Protein AF-A0A943N7H0-F1 (afdb_monomer)

Sequence (168 aa):
MKRHIIPCILSLTLLLTACGGEQAAADTAEEAVKDHYYQILDAAGKELYTVTDSGAVAEIDALINKAGGENADHGNAEGDPLYTYVYWQETTLHAGEDPDTEREYLEVFRTQVRQGSNTVTTEVLSDTLEGVGSFVGVEGLGGLLTFTAEVPRETADALRDPAQFAGA

Radius of gyration: 26.84 Å; Cα contacts (8 Å, |Δi|>4): 248; chains: 1; bounding box: 75×74×50 Å

Structure (mmCIF, N/CA/C/O backbone):
data_AF-A0A943N7H0-F1
#
_entry.id   AF-A0A943N7H0-F1
#
loop_
_atom_site.group_PDB
_atom_site.id
_atom_site.type_symbol
_atom_site.label_atom_id
_atom_site.label_alt_id
_atom_site.label_comp_id
_atom_site.label_asym_id
_atom_site.label_entity_id
_atom_site.label_seq_id
_atom_site.pdbx_PDB_ins_code
_atom_site.Cartn_x
_atom_site.Cartn_y
_atom_site.Cartn_z
_atom_site.occupancy
_atom_site.B_iso_or_equiv
_atom_site.auth_seq_id
_atom_site.auth_comp_id
_atom_site.auth_asym_id
_atom_site.auth_atom_id
_atom_site.pdbx_PDB_model_num
ATOM 1 N N . MET A 1 1 ? 62.007 57.379 -29.292 1.00 33.59 1 MET A N 1
ATOM 2 C CA . MET A 1 1 ? 62.233 56.443 -30.420 1.00 33.59 1 MET A CA 1
ATOM 3 C C . MET A 1 1 ? 62.265 55.037 -29.822 1.00 33.59 1 MET A C 1
ATOM 5 O O . MET A 1 1 ? 63.121 54.784 -28.996 1.00 33.59 1 MET A O 1
ATOM 9 N N . LYS A 1 2 ? 61.165 54.271 -29.911 1.00 41.44 2 LYS A N 1
ATOM 10 C CA . LYS A 1 2 ? 61.050 53.052 -30.749 1.00 41.44 2 LYS A CA 1
ATOM 11 C C . LYS A 1 2 ? 62.183 52.056 -30.409 1.00 41.44 2 LYS A C 1
ATOM 13 O O . LYS A 1 2 ? 63.315 52.303 -30.793 1.00 41.44 2 LYS A O 1
ATOM 18 N N . ARG A 1 3 ? 61.944 50.936 -29.712 1.00 45.59 3 ARG A N 1
ATOM 19 C CA . ARG A 1 3 ? 61.301 49.726 -30.264 1.00 45.59 3 ARG A CA 1
ATOM 20 C C . ARG A 1 3 ? 61.041 48.661 -29.170 1.00 45.59 3 ARG A C 1
ATOM 22 O O . ARG A 1 3 ? 61.972 48.204 -28.529 1.00 45.59 3 ARG A O 1
ATOM 29 N N . HIS A 1 4 ? 59.768 48.297 -29.027 1.00 44.78 4 HIS A N 1
ATOM 30 C CA . HIS A 1 4 ? 59.183 46.964 -28.788 1.00 44.78 4 HIS A CA 1
ATOM 31 C C . HIS A 1 4 ? 60.000 45.897 -28.030 1.00 44.78 4 HIS A C 1
ATOM 33 O O . HIS A 1 4 ? 60.724 45.114 -28.638 1.00 44.78 4 HIS A O 1
ATOM 39 N N . ILE A 1 5 ? 59.739 45.767 -26.729 1.00 55.03 5 ILE A N 1
ATOM 40 C CA . ILE A 1 5 ? 59.802 44.480 -26.024 1.00 55.03 5 ILE A CA 1
ATOM 41 C C . ILE A 1 5 ? 58.355 44.151 -25.645 1.00 55.03 5 ILE A C 1
ATOM 43 O O . ILE A 1 5 ? 57.613 45.049 -25.254 1.00 55.03 5 ILE A O 1
ATOM 47 N N . ILE A 1 6 ? 57.982 42.877 -25.774 1.00 56.09 6 ILE A N 1
ATOM 48 C CA . ILE A 1 6 ? 56.647 42.280 -25.595 1.00 56.09 6 ILE A CA 1
ATOM 49 C C . ILE A 1 6 ? 55.786 42.280 -26.876 1.00 56.09 6 ILE A C 1
ATOM 51 O O . ILE A 1 6 ? 54.876 43.090 -27.037 1.00 56.09 6 ILE A O 1
ATOM 55 N N . PRO A 1 7 ? 56.006 41.288 -27.759 1.00 45.12 7 PRO A N 1
ATOM 56 C CA . PRO A 1 7 ? 54.901 40.719 -28.518 1.00 45.12 7 PRO A CA 1
ATOM 57 C C . PRO A 1 7 ? 54.867 39.186 -28.393 1.00 45.12 7 PRO A C 1
ATOM 59 O O . PRO A 1 7 ? 54.623 38.504 -29.376 1.00 45.12 7 PRO A O 1
ATOM 62 N N . CYS A 1 8 ? 55.131 38.629 -27.205 1.00 46.06 8 CYS A N 1
ATOM 63 C CA . CYS A 1 8 ? 55.022 37.174 -26.986 1.00 46.06 8 CYS A CA 1
ATOM 64 C C . CYS A 1 8 ? 53.903 36.759 -26.022 1.00 46.06 8 CYS A C 1
ATOM 66 O O . CYS A 1 8 ? 53.677 35.569 -25.856 1.00 46.06 8 CYS A O 1
ATOM 68 N N . ILE A 1 9 ? 53.182 37.700 -25.399 1.00 51.28 9 ILE A N 1
ATOM 69 C CA . ILE A 1 9 ? 52.143 37.362 -24.403 1.00 51.28 9 ILE A CA 1
ATOM 70 C C . ILE A 1 9 ? 50.718 37.580 -24.948 1.00 51.28 9 ILE A C 1
ATOM 72 O O . ILE A 1 9 ? 49.765 37.017 -24.427 1.00 51.28 9 ILE A O 1
ATOM 76 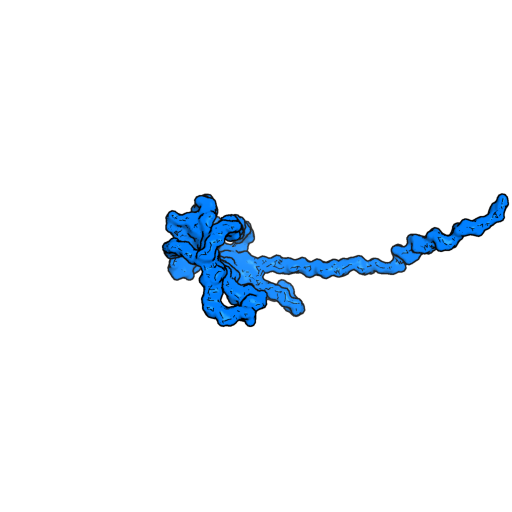N N . LEU A 1 10 ? 50.555 38.309 -26.059 1.00 45.78 10 LEU A N 1
ATOM 77 C CA . LEU A 1 10 ? 49.237 38.596 -26.651 1.00 45.78 10 LEU A CA 1
ATOM 78 C C . LEU A 1 10 ? 48.814 37.655 -27.791 1.00 45.78 10 LEU A C 1
ATOM 80 O O . LEU A 1 10 ? 47.711 37.789 -28.306 1.00 45.78 10 LEU A O 1
ATOM 84 N N . SER A 1 11 ? 49.652 36.688 -28.171 1.00 44.31 11 SER A N 1
ATOM 85 C CA . SER A 1 11 ? 49.311 35.690 -29.202 1.00 44.31 11 SER A CA 1
ATOM 86 C C . SER A 1 11 ? 48.812 34.365 -28.623 1.00 44.31 11 SER A C 1
ATOM 88 O O . SER A 1 11 ? 48.289 33.541 -29.367 1.00 44.31 11 SER A O 1
ATOM 90 N N . LEU A 1 12 ? 48.946 34.150 -27.308 1.00 42.66 12 LEU A N 1
ATOM 91 C CA . LEU A 1 12 ? 48.560 32.888 -26.667 1.00 42.66 12 LEU A CA 1
ATOM 92 C C . LEU A 1 12 ? 47.088 32.853 -26.219 1.00 42.66 12 LEU A C 1
ATOM 94 O O . LEU A 1 12 ? 46.579 31.792 -25.884 1.00 42.66 12 LEU A O 1
ATOM 98 N N . THR A 1 13 ? 46.377 33.982 -26.265 1.00 49.72 13 THR A N 1
ATOM 99 C CA . THR A 1 13 ? 44.938 34.051 -25.952 1.00 49.72 13 THR A CA 1
ATOM 100 C C . THR A 1 13 ? 44.030 33.910 -27.177 1.00 49.72 13 THR A C 1
ATOM 102 O O . THR A 1 13 ? 42.825 33.766 -27.014 1.00 49.72 13 THR A O 1
ATOM 105 N N . LEU A 1 14 ? 44.578 33.901 -28.399 1.00 47.75 14 LEU A N 1
ATOM 106 C CA . LEU A 1 14 ? 43.803 33.786 -29.648 1.00 47.75 14 LEU A CA 1
ATOM 107 C C . LEU A 1 14 ? 43.878 32.400 -30.315 1.00 47.75 14 LEU A C 1
ATOM 109 O O . LEU A 1 14 ? 43.226 32.183 -31.330 1.00 47.75 14 LEU A O 1
ATOM 113 N N . LEU A 1 15 ? 44.625 31.450 -29.740 1.00 45.56 15 LEU A N 1
ATOM 114 C CA . LEU A 1 15 ? 44.739 30.068 -30.241 1.00 45.56 15 LEU A CA 1
ATOM 115 C C . LEU A 1 15 ? 43.899 29.040 -29.456 1.00 45.56 15 LEU A C 1
ATOM 117 O O . LEU A 1 15 ? 43.969 27.854 -29.752 1.00 45.56 15 LEU A O 1
ATOM 121 N N . LEU A 1 16 ? 43.070 29.475 -28.501 1.00 48.03 16 LEU A N 1
ATOM 122 C CA . LEU A 1 16 ? 42.202 28.602 -27.688 1.00 48.03 16 LEU A CA 1
ATOM 123 C C . LEU A 1 16 ? 40.699 28.748 -27.995 1.00 48.03 16 LEU A C 1
ATOM 125 O O . LEU A 1 16 ? 39.864 28.468 -27.146 1.00 48.03 16 LEU A O 1
ATOM 129 N N . THR A 1 17 ? 40.329 29.164 -29.211 1.00 54.09 17 THR A N 1
ATOM 130 C CA . THR A 1 17 ? 38.909 29.199 -29.633 1.00 54.09 17 THR A CA 1
ATOM 131 C C . THR A 1 17 ? 38.618 28.433 -30.928 1.00 54.09 17 THR A C 1
ATOM 133 O O . THR A 1 17 ? 37.549 28.568 -31.510 1.00 54.09 17 THR A O 1
ATOM 136 N N . ALA A 1 18 ? 39.536 27.580 -31.388 1.00 52.81 18 ALA A N 1
ATOM 137 C CA . ALA A 1 18 ? 39.313 26.800 -32.605 1.00 52.81 18 ALA A CA 1
ATOM 138 C C . ALA A 1 18 ? 39.956 25.408 -32.551 1.00 52.81 18 ALA A C 1
ATOM 140 O O . ALA A 1 18 ? 40.798 25.085 -33.378 1.00 52.81 18 ALA A O 1
ATOM 141 N N . CYS A 1 19 ? 39.585 24.600 -31.557 1.00 53.03 19 CYS A N 1
ATOM 142 C CA . CYS A 1 19 ? 39.429 23.144 -31.670 1.00 53.03 19 CYS A CA 1
ATOM 143 C C . CYS A 1 19 ? 38.902 22.639 -30.322 1.00 53.03 19 CYS A C 1
ATOM 145 O O . CYS A 1 19 ? 39.519 22.910 -29.297 1.00 53.03 19 CYS A O 1
ATOM 147 N N . GLY A 1 20 ? 37.769 21.945 -30.312 1.00 45.31 20 GLY A N 1
ATOM 148 C CA . GLY A 1 20 ? 37.133 21.477 -29.075 1.00 45.31 20 GLY A CA 1
ATOM 149 C C . GLY A 1 20 ? 35.662 21.857 -28.956 1.00 45.31 20 GLY A C 1
ATOM 150 O O . GLY A 1 20 ? 35.150 21.984 -27.852 1.00 45.31 20 GLY A O 1
ATOM 151 N N . GLY A 1 21 ? 34.976 22.055 -30.083 1.00 44.66 21 GLY A N 1
ATOM 152 C CA . GLY A 1 21 ? 33.528 21.899 -30.127 1.00 44.66 21 GLY A CA 1
ATOM 153 C C . GLY A 1 21 ? 33.190 20.414 -30.091 1.00 44.66 21 GLY A C 1
ATOM 154 O O . GLY A 1 21 ? 32.862 19.850 -31.119 1.00 44.66 21 GLY A O 1
ATOM 155 N N . GLU A 1 22 ? 33.332 19.797 -28.926 1.00 46.69 22 GLU A N 1
ATOM 156 C CA . GLU A 1 22 ? 32.547 18.627 -28.534 1.00 46.69 22 GLU A CA 1
ATOM 157 C C . GLU A 1 22 ? 32.404 18.739 -27.019 1.00 46.69 22 GLU A C 1
ATOM 159 O O . GLU A 1 22 ? 33.109 18.134 -26.212 1.00 46.69 22 GLU A O 1
ATOM 164 N N . GLN A 1 23 ? 31.592 19.723 -26.642 1.00 40.94 23 GLN A N 1
ATOM 165 C CA . GLN A 1 23 ? 31.257 19.986 -25.264 1.00 40.94 23 GLN A CA 1
ATOM 166 C C . GLN A 1 23 ? 30.407 18.823 -24.783 1.00 40.94 23 GLN A C 1
ATOM 168 O O . GLN A 1 23 ? 29.272 18.678 -25.217 1.00 40.94 23 GLN A O 1
ATOM 173 N N . ALA A 1 24 ? 31.013 18.028 -23.905 1.00 39.34 24 ALA A N 1
ATOM 174 C CA . ALA A 1 24 ? 30.360 17.209 -22.905 1.00 39.34 24 ALA A CA 1
ATOM 175 C C . ALA A 1 24 ? 29.110 16.475 -23.414 1.00 39.34 24 ALA A C 1
ATOM 177 O O . ALA A 1 24 ? 27.986 16.950 -23.253 1.00 39.34 24 ALA A O 1
ATOM 178 N N . ALA A 1 25 ? 29.299 15.226 -23.842 1.00 41.31 25 ALA A N 1
ATOM 179 C CA . ALA A 1 25 ? 28.410 14.201 -23.319 1.00 41.31 25 ALA A CA 1
ATOM 180 C C . ALA A 1 25 ? 28.606 14.227 -21.796 1.00 41.31 25 ALA A C 1
ATOM 182 O O . ALA A 1 25 ? 29.478 13.559 -21.241 1.00 41.31 25 ALA A O 1
ATOM 183 N N . ALA A 1 26 ? 27.891 15.137 -21.131 1.00 41.09 26 ALA A N 1
ATOM 184 C CA . ALA A 1 26 ? 27.524 14.926 -19.758 1.00 41.09 26 ALA A CA 1
ATOM 185 C C . ALA A 1 26 ? 26.795 13.592 -19.804 1.00 41.09 26 ALA A C 1
ATOM 187 O O . ALA A 1 26 ? 25.678 13.507 -20.306 1.00 41.09 26 ALA A O 1
ATOM 188 N N . ASP A 1 27 ? 27.489 12.554 -19.359 1.00 45.62 27 ASP A N 1
ATOM 189 C CA . ASP A 1 27 ? 26.925 11.265 -19.000 1.00 45.62 27 ASP A CA 1
ATOM 190 C C . ASP A 1 27 ? 26.067 11.503 -17.748 1.00 45.62 27 ASP A C 1
ATOM 192 O O . ASP A 1 27 ? 26.351 11.071 -16.639 1.00 45.62 27 ASP A O 1
ATOM 196 N N . THR A 1 28 ? 25.067 12.369 -17.893 1.00 44.75 28 THR A N 1
ATOM 197 C CA . THR A 1 28 ? 23.867 12.322 -17.090 1.00 44.75 28 THR A CA 1
ATOM 198 C C . THR A 1 28 ? 23.051 11.284 -17.826 1.00 44.75 28 THR A C 1
ATOM 200 O O . THR A 1 28 ? 22.230 11.617 -18.676 1.00 44.75 28 THR A O 1
ATOM 203 N N . ALA A 1 29 ? 23.362 10.012 -17.574 1.00 47.00 29 ALA A N 1
ATOM 204 C CA . ALA A 1 29 ? 22.323 9.011 -17.635 1.00 47.00 29 ALA A CA 1
ATOM 205 C C . ALA A 1 29 ? 21.242 9.556 -16.700 1.00 47.00 29 ALA A C 1
ATOM 207 O O . ALA A 1 29 ? 21.399 9.545 -15.480 1.00 47.00 29 ALA A O 1
ATOM 208 N N . GLU A 1 30 ? 20.248 10.221 -17.280 1.00 46.81 30 GLU A N 1
ATOM 209 C CA . GLU A 1 30 ? 19.005 10.519 -16.602 1.00 46.81 30 GLU A CA 1
ATOM 210 C C . GLU A 1 30 ? 18.531 9.148 -16.140 1.00 46.81 30 GLU A C 1
ATOM 212 O O . GLU A 1 30 ? 18.215 8.303 -16.979 1.00 46.81 30 GLU A O 1
ATOM 217 N N . GLU A 1 31 ? 18.678 8.853 -14.841 1.00 52.88 31 GLU A N 1
ATOM 218 C CA . GLU A 1 31 ? 18.200 7.584 -14.311 1.00 52.88 31 GLU A CA 1
ATOM 219 C C . GLU A 1 31 ? 16.737 7.514 -14.711 1.00 52.88 31 GLU A C 1
ATOM 221 O O . GLU A 1 31 ? 15.942 8.369 -14.314 1.00 52.88 31 GLU A O 1
ATOM 226 N N . ALA A 1 32 ? 16.421 6.563 -15.591 1.00 63.75 32 ALA A N 1
ATOM 227 C CA . ALA A 1 32 ? 15.075 6.399 -16.089 1.00 63.75 32 ALA A CA 1
ATOM 228 C C . ALA A 1 32 ? 14.184 6.208 -14.865 1.00 63.75 32 ALA A C 1
ATOM 230 O O . ALA A 1 32 ? 14.321 5.204 -14.159 1.00 63.75 32 ALA A O 1
ATOM 231 N N . VAL A 1 33 ? 13.332 7.201 -14.591 1.00 71.50 33 VAL A N 1
ATOM 232 C CA . VAL A 1 33 ? 12.412 7.158 -13.457 1.00 71.50 33 VAL A CA 1
ATOM 233 C C . VAL A 1 33 ? 11.631 5.859 -13.583 1.00 71.50 33 VAL A C 1
ATOM 235 O O . VAL A 1 33 ? 11.065 5.559 -14.636 1.00 71.50 33 VAL A O 1
ATOM 238 N N . LYS A 1 34 ? 11.717 5.036 -12.543 1.00 85.19 34 LYS A N 1
ATOM 239 C CA . LYS A 1 34 ? 11.039 3.746 -12.498 1.00 85.19 34 LYS A CA 1
ATOM 240 C C . LYS A 1 34 ? 9.560 4.032 -12.311 1.00 85.19 34 LYS A C 1
ATOM 242 O O . LYS A 1 34 ? 9.215 4.821 -11.433 1.00 85.19 34 LYS A O 1
ATOM 247 N N . ASP A 1 35 ? 8.721 3.428 -13.135 1.00 90.44 35 ASP A N 1
ATOM 248 C CA . ASP A 1 35 ? 7.288 3.511 -12.929 1.00 90.44 35 ASP A CA 1
ATOM 249 C C . ASP A 1 35 ? 6.885 2.657 -11.723 1.00 90.44 35 ASP A C 1
ATOM 251 O O . ASP A 1 35 ? 7.544 1.664 -11.376 1.00 90.44 35 ASP A O 1
ATOM 255 N N . HIS A 1 36 ? 5.801 3.053 -11.066 1.00 94.31 36 HIS A N 1
ATOM 256 C CA . HIS A 1 36 ? 5.252 2.330 -9.931 1.00 94.31 36 HIS A CA 1
ATOM 257 C C . HIS A 1 36 ? 3.748 2.519 -9.818 1.00 94.31 36 HIS A C 1
ATOM 259 O O . HIS A 1 36 ? 3.173 3.517 -10.244 1.00 94.31 36 HIS A O 1
ATOM 265 N N . TYR A 1 37 ? 3.103 1.539 -9.202 1.00 95.62 37 TYR A N 1
ATOM 266 C CA . TYR A 1 37 ? 1.668 1.544 -8.977 1.00 95.62 37 TYR A CA 1
ATOM 267 C C . TYR A 1 37 ? 1.330 0.850 -7.660 1.00 95.62 37 TYR A C 1
ATOM 269 O O . TYR A 1 37 ? 2.158 0.162 -7.054 1.00 95.62 37 TYR A O 1
ATOM 277 N N . TYR A 1 38 ? 0.082 1.014 -7.224 1.00 97.19 38 TYR A N 1
ATOM 278 C CA . TYR A 1 38 ? -0.421 0.348 -6.029 1.00 97.19 38 TYR A CA 1
ATOM 279 C C . TYR A 1 38 ? -1.469 -0.701 -6.366 1.00 97.19 38 TYR A C 1
ATOM 281 O O . TYR A 1 38 ? -2.426 -0.441 -7.093 1.00 97.19 38 TYR A O 1
ATOM 289 N N . GLN A 1 39 ? -1.337 -1.877 -5.764 1.00 97.62 39 GLN A N 1
ATOM 290 C CA . GLN A 1 39 ? -2.412 -2.856 -5.681 1.00 97.62 39 GLN A CA 1
ATOM 291 C C . GLN A 1 39 ? -2.996 -2.808 -4.267 1.00 97.62 39 GLN A C 1
ATOM 293 O O . GLN A 1 39 ? -2.273 -2.936 -3.282 1.00 97.62 39 GLN A O 1
ATOM 298 N N . ILE A 1 40 ? -4.306 -2.604 -4.149 1.00 97.88 40 ILE A N 1
ATOM 299 C CA . ILE A 1 40 ? -4.995 -2.509 -2.860 1.00 97.88 40 ILE A CA 1
ATOM 300 C C . ILE A 1 40 ? -5.771 -3.798 -2.623 1.00 97.88 40 ILE A C 1
ATOM 302 O O . ILE A 1 40 ? -6.662 -4.150 -3.399 1.00 97.88 40 ILE A O 1
ATOM 306 N N . LEU A 1 41 ? -5.448 -4.486 -1.531 1.00 98.00 41 LEU A N 1
ATOM 307 C CA . LEU A 1 41 ? -6.065 -5.740 -1.115 1.00 98.00 41 LEU A CA 1
ATOM 308 C C . LEU A 1 41 ? -7.011 -5.520 0.070 1.00 98.00 41 LEU A C 1
ATOM 310 O O . LEU A 1 41 ? -6.745 -4.689 0.941 1.00 98.00 41 LEU A O 1
ATOM 314 N N . ASP A 1 42 ? -8.087 -6.302 0.129 1.00 97.00 42 ASP A N 1
ATOM 315 C CA . ASP A 1 42 ? -8.942 -6.407 1.311 1.00 97.00 42 ASP A CA 1
ATOM 316 C C . ASP A 1 42 ? -8.285 -7.220 2.442 1.00 97.00 42 ASP A C 1
ATOM 318 O O . ASP A 1 42 ? -7.194 -7.777 2.302 1.00 97.00 42 ASP A O 1
ATOM 322 N N . ALA A 1 43 ? -8.977 -7.315 3.579 1.00 95.19 43 ALA A N 1
ATOM 323 C CA . ALA A 1 43 ? -8.538 -8.088 4.741 1.00 95.19 43 ALA A CA 1
ATOM 324 C C . ALA A 1 43 ? -8.310 -9.589 4.454 1.00 95.19 43 ALA A C 1
ATOM 326 O O . ALA A 1 43 ? -7.589 -10.252 5.196 1.00 95.19 43 ALA A O 1
ATOM 327 N N . ALA A 1 44 ? -8.914 -10.143 3.397 1.00 95.56 44 ALA A N 1
ATOM 328 C CA . ALA A 1 44 ? -8.713 -11.528 2.972 1.00 95.56 44 ALA A CA 1
ATOM 329 C C . ALA A 1 44 ? -7.565 -11.678 1.954 1.00 95.56 44 ALA A C 1
ATOM 331 O O . ALA A 1 44 ? -7.320 -12.787 1.474 1.00 95.56 44 ALA A O 1
ATOM 332 N N . GLY A 1 45 ? -6.869 -10.587 1.616 1.00 94.81 45 GLY A N 1
ATOM 333 C CA . GLY A 1 45 ? -5.811 -10.560 0.609 1.00 94.81 45 GLY A CA 1
ATOM 334 C C . GLY A 1 45 ? -6.334 -10.571 -0.829 1.00 94.81 45 GLY A C 1
ATOM 335 O O . GLY A 1 45 ? -5.565 -10.820 -1.755 1.00 94.81 45 GLY A O 1
ATOM 336 N N . LYS A 1 46 ? -7.631 -10.331 -1.045 1.00 97.31 46 LYS A N 1
ATOM 337 C CA . LYS A 1 46 ? -8.204 -10.239 -2.387 1.00 97.31 46 LYS A CA 1
ATOM 338 C C . LYS A 1 46 ? -8.030 -8.820 -2.921 1.00 97.31 46 LYS A C 1
ATOM 340 O O . LYS A 1 46 ? -8.349 -7.855 -2.234 1.00 97.31 46 LYS A O 1
ATOM 345 N N . GLU A 1 47 ? -7.592 -8.703 -4.171 1.00 97.62 47 GLU A N 1
ATOM 346 C CA . GLU A 1 47 ? -7.506 -7.413 -4.856 1.00 97.62 47 GLU A CA 1
ATOM 347 C C . GLU A 1 47 ? -8.875 -6.719 -4.941 1.00 97.62 47 GLU A C 1
ATOM 349 O O . GLU A 1 47 ? -9.878 -7.310 -5.362 1.00 97.62 47 GLU A O 1
ATOM 354 N N . LEU A 1 48 ? -8.884 -5.450 -4.533 1.00 96.88 48 LEU A N 1
ATOM 355 C CA . LEU A 1 48 ? -9.994 -4.517 -4.688 1.00 96.88 48 LEU A CA 1
ATOM 356 C C . LEU A 1 48 ? -9.746 -3.541 -5.838 1.00 96.88 48 LEU A C 1
ATOM 358 O O . LEU A 1 48 ? -10.655 -3.317 -6.637 1.00 96.88 48 LEU A O 1
ATOM 362 N N . TYR A 1 49 ? -8.539 -2.970 -5.907 1.00 97.38 49 TYR A N 1
ATOM 363 C CA . TYR A 1 49 ? -8.178 -1.934 -6.874 1.00 97.38 49 TYR A CA 1
ATOM 364 C C . TYR A 1 49 ? -6.718 -2.058 -7.317 1.00 97.38 49 TYR A C 1
ATOM 366 O O . TYR A 1 49 ? -5.847 -2.374 -6.507 1.00 97.38 49 TYR A O 1
ATOM 374 N N . THR A 1 50 ? -6.460 -1.707 -8.574 1.00 96.88 50 THR A N 1
ATOM 375 C CA . THR A 1 50 ? -5.126 -1.396 -9.099 1.00 96.88 50 THR A CA 1
ATOM 376 C C . THR A 1 50 ? -5.106 0.093 -9.434 1.00 96.88 50 THR A C 1
ATOM 378 O O . THR A 1 50 ? -5.941 0.561 -10.208 1.00 96.88 50 THR A O 1
ATOM 381 N N . VAL A 1 51 ? 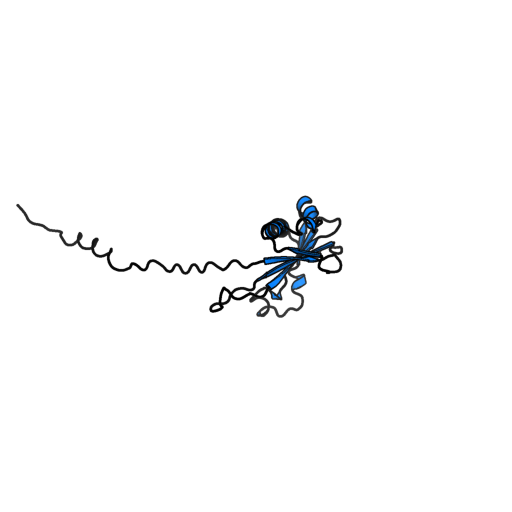-4.200 0.845 -8.817 1.00 97.19 51 VAL A N 1
ATOM 382 C CA . VAL A 1 51 ? -4.098 2.304 -8.932 1.00 97.19 51 VAL A CA 1
ATOM 383 C C . VAL A 1 51 ? -2.859 2.637 -9.746 1.00 97.19 51 VAL A C 1
ATOM 385 O O . VAL A 1 51 ? -1.749 2.546 -9.232 1.00 97.19 51 VAL A O 1
ATOM 388 N N . THR A 1 52 ? -3.069 3.002 -11.010 1.00 95.25 52 THR A N 1
ATOM 389 C CA . THR A 1 52 ? -2.011 3.351 -11.975 1.00 95.25 52 THR A CA 1
ATOM 390 C C . THR A 1 52 ? -2.058 4.815 -12.407 1.00 95.25 52 THR A C 1
ATOM 392 O O . THR A 1 52 ? -1.172 5.268 -13.122 1.00 95.25 52 THR A O 1
ATOM 395 N N . ASP A 1 53 ? -3.103 5.562 -12.036 1.00 95.25 53 ASP A N 1
ATOM 396 C CA . ASP A 1 53 ? -3.133 6.998 -12.303 1.00 95.25 53 ASP A CA 1
ATOM 397 C C . ASP A 1 53 ? -2.063 7.703 -11.474 1.00 95.25 53 ASP A C 1
ATOM 399 O O . ASP A 1 53 ? -2.028 7.590 -10.250 1.00 95.25 53 ASP A O 1
ATOM 403 N N . SER A 1 54 ? -1.206 8.459 -12.154 1.00 92.94 54 SER A N 1
ATOM 404 C CA . SER A 1 54 ? -0.063 9.128 -11.531 1.00 92.94 54 SER A CA 1
ATOM 405 C C . SER A 1 54 ? -0.455 10.121 -10.431 1.00 92.94 54 SER A C 1
ATOM 407 O O . SER A 1 54 ? 0.303 10.295 -9.477 1.00 92.94 54 SER A O 1
ATOM 409 N N . GLY A 1 55 ? -1.632 10.754 -10.524 1.00 94.88 55 GLY A N 1
ATOM 410 C CA . GLY A 1 55 ? -2.144 11.642 -9.482 1.00 94.88 55 GLY A CA 1
ATOM 411 C C . GLY A 1 55 ? -2.513 10.863 -8.223 1.00 94.88 55 GLY A C 1
ATOM 412 O O . GLY A 1 55 ? -2.008 11.164 -7.142 1.00 94.88 55 GLY A O 1
ATOM 413 N N . ALA A 1 56 ? -3.324 9.816 -8.373 1.00 95.94 56 ALA A N 1
ATOM 414 C CA . ALA A 1 56 ? -3.718 8.950 -7.264 1.00 95.94 56 ALA A CA 1
ATOM 415 C C . ALA A 1 56 ? -2.526 8.201 -6.642 1.00 95.94 56 ALA A C 1
ATOM 417 O O . ALA A 1 56 ? -2.436 8.092 -5.419 1.00 95.94 56 ALA A O 1
ATOM 418 N N . VAL A 1 57 ? -1.578 7.733 -7.458 1.00 95.81 57 VAL A N 1
ATOM 419 C CA . VAL A 1 57 ? -0.326 7.123 -6.985 1.00 95.81 57 VAL A CA 1
ATOM 420 C C . VAL A 1 57 ? 0.460 8.113 -6.120 1.00 95.81 57 VAL A C 1
ATOM 422 O O . VAL A 1 57 ? 0.835 7.772 -4.998 1.00 95.81 57 VAL A O 1
ATOM 425 N N . ALA A 1 58 ? 0.629 9.359 -6.576 1.00 94.56 58 ALA A N 1
ATOM 426 C CA . ALA A 1 58 ? 1.336 10.389 -5.815 1.00 94.56 58 ALA A CA 1
ATOM 427 C C . ALA A 1 58 ? 0.620 10.764 -4.502 1.00 94.56 58 ALA A C 1
ATOM 429 O O . ALA A 1 58 ? 1.272 11.073 -3.500 1.00 94.56 58 ALA A O 1
ATOM 430 N N . GLU A 1 59 ? -0.715 10.730 -4.476 1.00 95.62 59 GLU A N 1
ATOM 431 C CA . GLU A 1 59 ? -1.487 10.919 -3.244 1.00 95.62 59 GLU A CA 1
ATOM 432 C C . GLU A 1 59 ? -1.228 9.795 -2.233 1.00 95.62 59 GLU A C 1
ATOM 434 O O . GLU A 1 59 ? -0.970 10.078 -1.058 1.00 95.62 59 GLU A O 1
ATOM 439 N N . ILE A 1 60 ? -1.222 8.533 -2.679 1.00 95.44 60 ILE A N 1
ATOM 440 C CA . ILE A 1 60 ? -0.892 7.384 -1.825 1.00 95.44 60 ILE A CA 1
ATOM 441 C C . ILE A 1 60 ? 0.558 7.488 -1.326 1.00 95.44 60 ILE A C 1
ATOM 443 O O . ILE A 1 60 ? 0.792 7.344 -0.123 1.00 95.44 60 ILE A O 1
ATOM 447 N N . ASP A 1 61 ? 1.515 7.831 -2.193 1.00 93.50 61 ASP A N 1
ATOM 448 C CA . ASP A 1 61 ? 2.917 8.044 -1.809 1.00 93.50 61 ASP A CA 1
ATOM 449 C C . ASP A 1 61 ? 3.045 9.097 -0.704 1.00 93.50 61 ASP A C 1
ATOM 451 O O . ASP A 1 61 ? 3.760 8.906 0.282 1.00 93.50 61 ASP A O 1
ATOM 455 N N . ALA A 1 62 ? 2.335 10.220 -0.828 1.00 92.88 62 ALA A N 1
ATOM 456 C CA . ALA A 1 62 ? 2.366 11.284 0.169 1.00 92.88 62 ALA A CA 1
ATOM 457 C C . ALA A 1 62 ? 1.794 10.836 1.527 1.00 92.88 62 ALA A C 1
ATOM 459 O O . ALA A 1 62 ? 2.254 11.303 2.575 1.00 92.88 62 ALA A O 1
ATOM 460 N N . LEU A 1 63 ? 0.799 9.945 1.530 1.00 93.12 63 LEU A N 1
ATOM 461 C CA . LEU A 1 63 ? 0.224 9.372 2.749 1.00 93.12 63 LEU A CA 1
ATOM 462 C C . LEU A 1 63 ? 1.173 8.354 3.397 1.00 93.12 63 LEU A C 1
ATOM 464 O O . LEU A 1 63 ? 1.406 8.429 4.605 1.00 93.12 63 LEU A O 1
ATOM 468 N N . ILE A 1 64 ? 1.756 7.447 2.610 1.00 89.62 64 ILE A N 1
ATOM 469 C CA . ILE A 1 64 ? 2.655 6.391 3.100 1.00 89.62 64 ILE A CA 1
ATOM 470 C C . ILE A 1 64 ? 3.999 6.965 3.563 1.00 89.62 64 ILE A C 1
ATOM 472 O O . ILE A 1 64 ? 4.506 6.568 4.611 1.00 89.62 64 ILE A O 1
ATOM 476 N N . ASN A 1 65 ? 4.547 7.971 2.879 1.00 85.56 65 ASN A N 1
ATOM 477 C CA . ASN A 1 65 ? 5.782 8.634 3.314 1.00 85.56 65 ASN A CA 1
ATOM 478 C C . ASN A 1 65 ? 5.630 9.334 4.673 1.00 85.56 65 ASN A C 1
ATOM 480 O O . ASN A 1 65 ? 6.576 9.387 5.455 1.00 85.56 65 ASN A O 1
ATOM 484 N N . LYS A 1 66 ? 4.427 9.826 5.004 1.00 76.62 66 LYS A N 1
ATOM 485 C CA . LYS A 1 66 ? 4.126 10.326 6.358 1.00 76.62 66 LYS A CA 1
ATOM 486 C C . LYS A 1 66 ? 4.073 9.200 7.396 1.00 76.62 66 LYS A C 1
ATOM 488 O O . LYS A 1 66 ? 4.254 9.480 8.578 1.00 76.62 66 LYS A O 1
ATOM 493 N N . ALA A 1 67 ? 3.811 7.962 6.975 1.00 69.25 67 ALA A N 1
ATOM 494 C CA . ALA A 1 67 ? 3.781 6.791 7.844 1.00 69.25 67 ALA A CA 1
ATOM 495 C C . ALA A 1 67 ? 5.178 6.254 8.182 1.00 69.25 67 ALA A C 1
ATOM 497 O O . ALA A 1 67 ? 5.399 5.828 9.307 1.00 69.25 67 ALA A O 1
ATOM 498 N N . GLY A 1 68 ? 6.144 6.329 7.264 1.00 62.81 68 GLY A N 1
ATOM 499 C CA . GLY A 1 68 ? 7.511 5.816 7.458 1.00 62.81 68 GLY A CA 1
ATOM 500 C C . GLY A 1 68 ? 8.454 6.677 8.319 1.00 62.81 68 GLY A C 1
ATOM 501 O O . GLY A 1 68 ? 9.665 6.604 8.135 1.00 62.81 68 GLY A O 1
ATOM 502 N N . GLY A 1 69 ? 7.932 7.540 9.198 1.00 60.12 69 GLY A N 1
ATOM 503 C CA . GLY A 1 69 ? 8.706 8.576 9.899 1.00 60.12 69 GLY A CA 1
ATOM 504 C C . GLY A 1 69 ? 9.643 8.090 11.019 1.00 60.12 69 GLY A C 1
ATOM 505 O O . GLY A 1 69 ? 9.628 6.933 11.424 1.00 60.12 69 GLY A O 1
ATOM 506 N N . GLU A 1 70 ? 10.415 9.031 11.581 1.00 57.94 70 GLU A N 1
ATOM 507 C CA . GLU A 1 70 ? 11.486 8.857 12.594 1.00 57.94 70 GLU A CA 1
ATOM 508 C C . GLU A 1 70 ? 11.087 8.134 13.906 1.00 57.94 70 GLU A C 1
ATOM 510 O O . GLU A 1 70 ? 11.949 7.870 14.740 1.00 57.94 70 GLU A O 1
ATOM 515 N N . ASN A 1 71 ? 9.805 7.797 14.095 1.00 61.72 71 ASN A N 1
ATOM 516 C CA . ASN A 1 71 ? 9.256 7.148 15.294 1.00 61.72 71 ASN A CA 1
ATOM 517 C C . ASN A 1 71 ? 8.713 5.733 15.022 1.00 61.72 71 ASN A C 1
ATOM 519 O O . ASN A 1 71 ? 7.835 5.270 15.747 1.00 61.72 71 ASN A O 1
ATOM 523 N N . ALA A 1 72 ? 9.158 5.074 13.951 1.00 76.38 72 ALA A N 1
ATOM 524 C CA . ALA A 1 72 ? 8.708 3.725 13.643 1.00 76.38 72 ALA A CA 1
ATOM 525 C C . ALA A 1 72 ? 9.350 2.687 14.583 1.00 76.38 72 ALA A C 1
ATOM 527 O O . ALA A 1 72 ? 10.574 2.616 14.709 1.00 76.38 72 ALA A O 1
ATOM 528 N N . ASP A 1 73 ? 8.518 1.858 15.207 1.00 81.31 73 ASP A N 1
ATOM 529 C CA . ASP A 1 73 ? 8.937 0.713 16.010 1.00 81.31 73 ASP A CA 1
ATOM 530 C C . ASP A 1 73 ? 9.061 -0.538 15.133 1.00 81.31 73 ASP A C 1
ATOM 532 O O . ASP A 1 73 ? 8.315 -0.725 14.172 1.00 81.31 73 ASP A O 1
ATOM 536 N N . HIS A 1 74 ? 9.986 -1.434 15.472 1.00 83.00 74 HIS A N 1
ATOM 537 C CA . HIS A 1 74 ? 10.095 -2.720 14.785 1.00 83.00 74 HIS A CA 1
ATOM 538 C C . HIS A 1 74 ? 8.959 -3.672 15.170 1.00 83.00 74 HIS A C 1
ATOM 540 O O . HIS A 1 74 ? 8.603 -3.804 16.342 1.00 83.00 74 HIS A O 1
ATOM 546 N N . GLY A 1 75 ? 8.485 -4.431 14.183 1.00 80.75 75 GLY A N 1
ATOM 547 C CA . GLY A 1 75 ? 7.499 -5.489 14.360 1.00 80.75 75 GLY A CA 1
ATOM 548 C C . GLY A 1 75 ? 6.102 -5.106 13.886 1.00 80.75 75 GLY A C 1
ATOM 549 O O . GLY A 1 75 ? 5.860 -4.015 13.376 1.00 80.75 75 GLY A O 1
ATOM 550 N N . ASN A 1 76 ? 5.180 -6.055 14.027 1.00 82.38 76 ASN A N 1
ATOM 551 C CA . ASN A 1 76 ? 3.801 -5.937 13.563 1.00 82.38 76 ASN A CA 1
ATOM 552 C C . ASN A 1 76 ? 2.909 -5.297 14.631 1.00 82.38 76 ASN A C 1
ATOM 554 O O . ASN A 1 76 ? 3.019 -5.635 15.810 1.00 82.38 76 ASN A O 1
ATOM 558 N N . ALA A 1 77 ? 1.969 -4.450 14.212 1.00 82.88 77 ALA A N 1
ATOM 559 C CA . ALA A 1 77 ? 0.891 -4.018 15.093 1.00 82.88 77 ALA A CA 1
ATOM 560 C C . ALA A 1 77 ? -0.137 -5.132 15.331 1.00 82.88 77 ALA A C 1
ATOM 562 O O . ALA A 1 77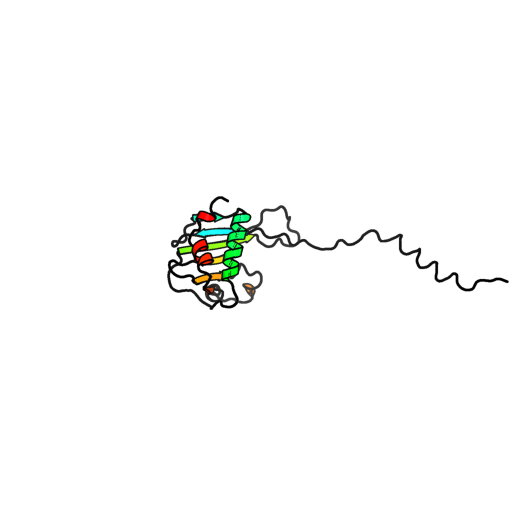 ? -0.395 -5.973 14.465 1.00 82.88 77 ALA A O 1
ATOM 563 N N . GLU A 1 78 ? -0.756 -5.092 16.510 1.00 83.31 78 GLU A N 1
ATOM 564 C CA . GLU A 1 78 ? -1.861 -5.977 16.871 1.00 83.31 78 GLU A CA 1
ATOM 565 C C . GLU A 1 78 ? -3.096 -5.740 15.990 1.00 83.31 78 GLU A C 1
ATOM 567 O O . GLU A 1 78 ? -3.394 -4.613 15.588 1.00 83.31 78 GLU A O 1
ATOM 572 N N . GLY A 1 79 ? -3.851 -6.814 15.752 1.00 85.19 79 GLY A N 1
ATOM 573 C CA . GLY A 1 79 ? -5.083 -6.796 14.968 1.00 85.19 79 GLY A CA 1
ATOM 574 C C . GLY A 1 79 ? -4.858 -7.005 13.472 1.00 85.19 79 GLY A C 1
ATOM 575 O O . GLY A 1 79 ? -3.802 -6.675 12.926 1.00 85.19 79 GLY A O 1
ATOM 576 N N . ASP A 1 80 ? -5.881 -7.558 12.823 1.00 89.88 80 ASP A N 1
ATOM 577 C CA . ASP A 1 80 ? -5.851 -7.864 11.396 1.00 89.88 80 ASP A CA 1
ATOM 578 C C . ASP A 1 80 ? -5.907 -6.579 10.550 1.00 89.88 80 ASP A C 1
ATOM 580 O O . ASP A 1 80 ? -6.606 -5.618 10.914 1.00 89.88 80 ASP A O 1
ATOM 584 N N . PRO A 1 81 ? -5.185 -6.530 9.416 1.00 93.69 81 PRO A N 1
ATOM 585 C CA . PRO A 1 81 ? -5.287 -5.417 8.488 1.00 93.69 81 PRO A CA 1
ATOM 586 C C . PRO A 1 81 ? -6.699 -5.339 7.896 1.00 93.69 81 PRO A C 1
ATOM 588 O O . PRO A 1 81 ? -7.302 -6.341 7.524 1.00 93.69 81 PRO A O 1
ATOM 591 N N . LEU A 1 82 ? -7.215 -4.117 7.784 1.00 96.62 82 LEU A N 1
ATOM 592 C CA . LEU A 1 82 ? -8.426 -3.809 7.030 1.00 96.62 82 LEU A CA 1
ATOM 593 C C . LEU A 1 82 ? -8.128 -3.775 5.527 1.00 96.62 82 LEU A C 1
ATOM 595 O O . LEU A 1 82 ? -8.880 -4.349 4.743 1.00 96.62 82 LEU A O 1
ATOM 599 N N . TYR A 1 83 ? -7.025 -3.118 5.156 1.00 97.44 83 TYR A N 1
ATOM 600 C CA . TYR A 1 83 ? -6.520 -3.043 3.787 1.00 97.44 83 TYR A CA 1
ATOM 601 C C . TYR A 1 83 ? -5.002 -3.189 3.763 1.00 97.44 83 TYR A C 1
ATOM 603 O O . TYR A 1 83 ? -4.315 -2.792 4.710 1.00 97.44 83 TYR A O 1
ATOM 611 N N . THR A 1 84 ? -4.491 -3.719 2.654 1.00 97.25 84 THR A N 1
ATOM 612 C CA . THR A 1 84 ? -3.055 -3.773 2.361 1.00 97.25 84 THR A CA 1
ATOM 613 C C . THR A 1 84 ? -2.778 -3.059 1.047 1.00 97.25 84 THR A C 1
ATOM 615 O O . THR A 1 84 ? -3.328 -3.431 0.016 1.00 97.25 84 THR A O 1
ATOM 618 N N . TYR A 1 85 ? -1.922 -2.046 1.095 1.00 97.12 85 TYR A N 1
ATOM 619 C CA . TYR A 1 85 ? -1.408 -1.320 -0.058 1.00 97.12 85 TYR A CA 1
ATOM 620 C C . TYR A 1 85 ? -0.083 -1.950 -0.462 1.00 97.12 85 TYR A C 1
ATOM 622 O O . TYR A 1 85 ? 0.880 -1.914 0.300 1.00 97.12 85 TYR A O 1
ATOM 630 N N . VAL A 1 86 ? -0.049 -2.555 -1.636 1.00 96.25 86 VAL A N 1
ATOM 631 C CA . VAL A 1 86 ? 1.116 -3.246 -2.176 1.00 96.25 86 VAL A CA 1
ATOM 632 C C . VAL A 1 86 ? 1.777 -2.339 -3.204 1.00 96.25 86 VAL A C 1
ATOM 634 O O . VAL A 1 86 ? 1.134 -1.964 -4.185 1.00 96.25 86 VAL A O 1
ATOM 637 N N . TYR A 1 87 ? 3.035 -1.976 -2.966 1.00 94.06 87 TYR A N 1
ATOM 638 C CA . TYR A 1 87 ? 3.817 -1.135 -3.864 1.00 94.06 87 TYR A CA 1
ATOM 639 C C . TYR A 1 87 ? 4.547 -1.994 -4.894 1.00 94.06 87 TYR A C 1
ATOM 641 O O . TYR A 1 87 ? 5.435 -2.780 -4.545 1.00 94.06 87 TYR A O 1
ATOM 649 N N . TRP A 1 88 ? 4.182 -1.814 -6.159 1.00 94.19 88 TRP A N 1
ATOM 650 C CA . TRP A 1 88 ? 4.819 -2.451 -7.303 1.00 94.19 88 TRP A CA 1
ATOM 651 C C . TRP A 1 88 ? 5.650 -1.424 -8.054 1.00 94.19 88 TRP A C 1
ATOM 653 O O . TRP A 1 88 ? 5.133 -0.374 -8.417 1.00 94.19 88 TRP A O 1
ATOM 663 N N . GLN A 1 89 ? 6.910 -1.736 -8.332 1.00 92.31 89 GLN A N 1
ATOM 664 C CA . GLN A 1 89 ? 7.809 -0.853 -9.074 1.00 92.31 89 GLN A CA 1
ATOM 665 C C . GLN A 1 89 ? 8.499 -1.631 -10.177 1.00 92.31 89 GLN A C 1
ATOM 667 O O . GLN A 1 89 ? 8.863 -2.789 -9.967 1.00 92.31 89 GLN A O 1
ATOM 672 N N . GLU A 1 90 ? 8.730 -0.989 -11.317 1.00 90.44 90 GLU A N 1
ATOM 673 C CA . GLU A 1 90 ? 9.531 -1.574 -12.388 1.00 90.44 90 GLU A CA 1
ATOM 674 C C . GLU A 1 90 ? 10.906 -2.033 -11.881 1.00 90.44 90 GLU A C 1
ATOM 676 O O . GLU A 1 90 ? 11.441 -1.552 -10.873 1.00 90.44 90 GLU A O 1
ATOM 681 N N . THR A 1 91 ? 11.519 -2.979 -12.576 1.00 86.38 91 THR A N 1
ATOM 682 C CA . THR A 1 91 ? 12.905 -3.370 -12.353 1.00 86.38 91 THR A CA 1
ATOM 683 C C . THR A 1 91 ? 13.857 -2.292 -12.856 1.00 86.38 91 THR A C 1
ATOM 685 O O . THR A 1 91 ? 13.517 -1.397 -13.635 1.00 86.38 91 THR A O 1
ATOM 688 N N . THR A 1 92 ? 15.071 -2.304 -12.315 1.00 83.56 92 THR A N 1
ATOM 689 C CA . THR A 1 92 ? 16.115 -1.379 -12.755 1.00 83.56 92 THR A CA 1
ATOM 690 C C . THR A 1 92 ? 16.536 -1.760 -14.172 1.00 83.56 92 THR A C 1
ATOM 692 O O . THR A 1 92 ? 16.792 -2.930 -14.429 1.00 83.56 92 THR A O 1
ATOM 695 N N . LEU A 1 93 ? 16.635 -0.784 -15.078 1.00 82.62 93 LEU A N 1
ATOM 696 C CA . LEU A 1 93 ? 17.165 -1.030 -16.420 1.00 82.62 93 LEU A CA 1
ATOM 697 C C . LEU A 1 93 ? 18.673 -1.295 -16.321 1.00 82.62 93 LEU A C 1
ATOM 699 O O . LEU A 1 93 ? 19.424 -0.447 -15.829 1.00 82.62 93 LEU A O 1
ATOM 703 N N . HIS A 1 94 ? 19.131 -2.457 -16.778 1.00 81.69 94 HIS A N 1
ATOM 704 C CA . HIS A 1 94 ? 20.547 -2.797 -16.764 1.00 81.69 94 HIS A CA 1
ATOM 705 C C . HIS A 1 94 ? 21.283 -2.219 -17.980 1.00 81.69 94 HIS A C 1
ATOM 707 O O . HIS A 1 94 ? 20.724 -1.969 -19.048 1.00 81.69 94 HIS A O 1
ATOM 713 N N . ALA A 1 95 ? 22.592 -2.002 -17.826 1.00 82.25 95 ALA A N 1
ATOM 714 C CA . ALA A 1 95 ? 23.415 -1.445 -18.892 1.00 82.25 95 ALA A CA 1
ATOM 715 C C . ALA A 1 95 ? 23.392 -2.340 -20.145 1.00 82.25 95 ALA A C 1
ATOM 717 O O . ALA A 1 95 ? 23.808 -3.498 -20.102 1.00 82.25 95 ALA A O 1
ATOM 718 N N . GLY A 1 96 ? 22.966 -1.767 -21.272 1.00 81.75 96 GLY A N 1
ATOM 719 C CA . GLY A 1 96 ? 22.868 -2.464 -22.556 1.00 81.75 96 GLY A CA 1
ATOM 720 C C . GLY A 1 96 ? 21.493 -3.066 -22.858 1.00 81.75 96 GLY A C 1
ATOM 721 O O . GLY A 1 96 ? 21.333 -3.627 -23.941 1.00 81.75 96 GLY A O 1
ATOM 722 N N . GLU A 1 97 ? 20.521 -2.940 -21.953 1.00 80.88 97 GLU A N 1
ATOM 723 C CA . GLU A 1 97 ? 19.113 -3.232 -22.238 1.00 80.88 97 GLU A CA 1
ATOM 724 C C . GLU A 1 97 ? 18.458 -2.084 -23.020 1.00 80.88 97 GLU A C 1
ATOM 726 O O . GLU A 1 97 ? 18.874 -0.926 -22.926 1.00 80.88 97 GLU A O 1
ATOM 731 N N . ASP A 1 98 ? 17.460 -2.422 -23.837 1.00 81.38 98 ASP A N 1
ATOM 732 C CA . ASP A 1 98 ? 16.702 -1.451 -24.625 1.00 81.38 98 ASP A CA 1
ATOM 733 C C . ASP A 1 98 ? 15.714 -0.705 -23.707 1.00 81.38 98 ASP A C 1
ATOM 735 O O . ASP A 1 98 ? 14.856 -1.360 -23.108 1.00 81.38 98 ASP A O 1
ATOM 739 N N . PRO A 1 99 ? 15.809 0.634 -23.581 1.00 79.25 99 PRO A N 1
ATOM 740 C CA . PRO A 1 99 ? 14.929 1.414 -22.712 1.00 79.25 99 PRO A CA 1
ATOM 741 C C . PRO A 1 99 ? 13.451 1.365 -23.120 1.00 79.25 99 PRO A C 1
ATOM 743 O O . PRO A 1 99 ? 12.602 1.667 -22.287 1.00 79.25 99 PRO A O 1
ATOM 746 N N . ASP A 1 100 ? 13.137 0.988 -24.364 1.00 82.94 100 ASP A N 1
ATOM 747 C CA . ASP A 1 100 ? 11.759 0.899 -24.860 1.00 82.94 100 ASP A CA 1
ATOM 748 C C . ASP A 1 100 ? 11.124 -0.490 -24.621 1.00 82.94 100 ASP A C 1
ATOM 750 O O . ASP A 1 100 ? 9.970 -0.727 -24.991 1.00 82.94 100 ASP A O 1
ATOM 754 N N . THR A 1 101 ? 11.860 -1.435 -24.024 1.00 84.69 101 THR A N 1
ATOM 755 C CA . THR A 1 101 ? 11.325 -2.759 -23.669 1.00 84.69 101 THR A CA 1
ATOM 756 C C . THR A 1 101 ? 10.485 -2.683 -22.392 1.00 84.69 101 THR A C 1
ATOM 758 O O . THR A 1 101 ? 10.906 -2.075 -21.412 1.00 84.69 101 THR A O 1
ATOM 761 N N . GLU A 1 102 ? 9.315 -3.339 -22.379 1.00 83.19 102 GLU A N 1
ATOM 762 C CA . GLU A 1 102 ? 8.503 -3.484 -21.159 1.00 83.19 102 GLU A CA 1
ATOM 763 C C . GLU A 1 102 ? 9.319 -4.142 -20.041 1.00 83.19 102 GLU A C 1
ATOM 765 O O . GLU A 1 102 ? 9.894 -5.221 -20.223 1.00 83.19 102 GLU A O 1
ATOM 770 N N . ARG A 1 103 ? 9.351 -3.491 -18.876 1.00 86.19 103 ARG A N 1
ATOM 771 C CA . ARG A 1 103 ? 10.086 -3.959 -17.701 1.00 86.19 103 ARG A CA 1
ATOM 772 C C . ARG A 1 103 ? 9.177 -4.765 -16.783 1.00 86.19 103 ARG A C 1
ATOM 774 O O . ARG A 1 103 ? 7.971 -4.540 -16.699 1.00 86.19 103 ARG A O 1
ATOM 781 N N . GLU A 1 104 ? 9.769 -5.723 -16.080 1.00 87.62 104 GLU A N 1
ATOM 782 C CA . GLU A 1 104 ? 9.059 -6.467 -15.041 1.00 87.62 104 GLU A CA 1
ATOM 783 C C . GLU A 1 104 ? 8.792 -5.558 -13.837 1.00 87.62 104 GLU A C 1
ATOM 785 O O . GLU A 1 104 ? 9.579 -4.660 -13.552 1.00 87.62 104 GLU A O 1
ATOM 790 N N . TYR A 1 105 ? 7.704 -5.801 -13.106 1.00 89.88 105 TYR A N 1
ATOM 791 C CA . TYR A 1 105 ? 7.422 -5.113 -11.846 1.00 89.88 105 TYR A CA 1
ATOM 792 C C . TYR A 1 105 ? 7.667 -6.055 -10.673 1.00 89.88 105 TYR A C 1
ATOM 794 O O . TYR A 1 105 ? 7.294 -7.229 -10.707 1.00 89.88 105 TYR A O 1
ATOM 802 N N . LEU A 1 106 ? 8.258 -5.518 -9.612 1.00 90.25 106 LEU A N 1
ATOM 803 C CA . LEU A 1 106 ? 8.530 -6.221 -8.370 1.00 90.25 106 LEU A CA 1
ATOM 804 C C . LEU A 1 106 ? 7.756 -5.601 -7.213 1.00 90.25 106 LEU A C 1
ATOM 806 O O . LEU A 1 106 ? 7.584 -4.384 -7.132 1.00 90.25 106 LEU A O 1
ATOM 810 N N . GLU A 1 107 ? 7.339 -6.461 -6.293 1.00 90.50 107 GLU A N 1
ATOM 811 C CA . GLU A 1 107 ? 6.670 -6.067 -5.065 1.00 90.50 107 GLU A CA 1
ATOM 812 C C . GLU A 1 107 ? 7.693 -5.601 -4.022 1.00 90.50 107 GLU A C 1
ATOM 814 O O . GLU A 1 107 ? 8.398 -6.426 -3.446 1.00 90.50 107 GLU A O 1
ATOM 819 N N . VAL A 1 108 ? 7.795 -4.296 -3.763 1.00 88.38 108 VAL A N 1
ATOM 820 C CA . VAL A 1 108 ? 8.877 -3.751 -2.917 1.00 88.38 108 VAL A CA 1
ATOM 821 C C . VAL A 1 108 ? 8.487 -3.700 -1.442 1.00 88.38 108 VAL A C 1
ATOM 823 O O . VAL A 1 108 ? 9.284 -4.037 -0.565 1.00 88.38 108 VAL A O 1
ATOM 826 N N . PHE A 1 109 ? 7.269 -3.255 -1.140 1.00 89.69 109 PHE A N 1
ATOM 827 C CA . PHE A 1 109 ? 6.775 -3.196 0.232 1.00 89.69 109 PHE A CA 1
ATOM 828 C C . PHE A 1 109 ? 5.251 -3.273 0.297 1.00 89.69 109 PHE A C 1
ATOM 830 O O . PHE A 1 109 ? 4.538 -2.968 -0.661 1.00 89.69 109 PHE A O 1
ATOM 837 N N . ARG A 1 110 ? 4.757 -3.645 1.478 1.00 93.88 110 ARG A N 1
ATOM 838 C CA . ARG A 1 110 ? 3.338 -3.656 1.833 1.00 93.88 110 ARG A CA 1
ATOM 839 C C . ARG A 1 110 ? 3.079 -2.689 2.966 1.00 93.88 110 ARG A C 1
ATOM 841 O O . ARG A 1 110 ? 3.740 -2.765 3.995 1.00 93.88 110 ARG A O 1
ATOM 848 N N . THR A 1 111 ? 2.061 -1.856 2.829 1.00 94.25 111 THR A N 1
ATOM 849 C CA . THR A 1 111 ? 1.571 -0.986 3.895 1.00 94.25 111 THR A CA 1
ATOM 850 C C . THR A 1 111 ? 0.179 -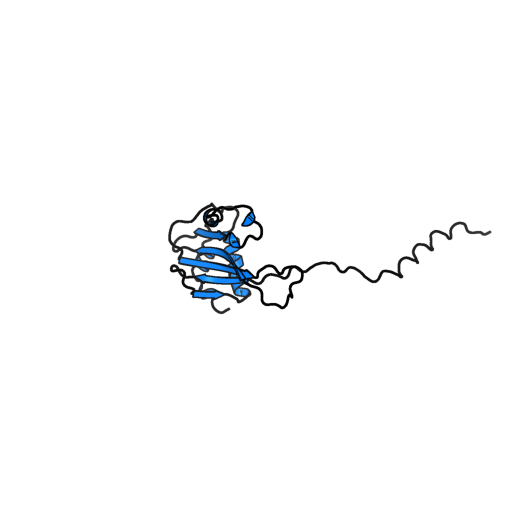1.430 4.332 1.00 94.25 111 THR A C 1
ATOM 852 O O . THR A 1 111 ? -0.785 -1.396 3.574 1.00 94.25 111 THR A O 1
ATOM 855 N N . GLN A 1 112 ? 0.073 -1.865 5.579 1.00 95.38 112 GLN A N 1
ATOM 856 C CA . GLN A 1 112 ? -1.117 -2.430 6.196 1.00 95.38 112 GLN A CA 1
ATOM 857 C C . GLN A 1 112 ? -1.803 -1.406 7.094 1.00 95.38 112 GLN A C 1
ATOM 859 O O . GLN A 1 112 ? -1.198 -0.838 8.010 1.00 95.38 112 GLN A O 1
ATOM 864 N N . VAL A 1 113 ? -3.100 -1.226 6.869 1.00 95.06 113 VAL A N 1
ATOM 865 C CA . VAL A 1 113 ? -3.935 -0.240 7.555 1.00 95.06 113 VAL A CA 1
ATOM 866 C C . VAL A 1 113 ? -4.999 -0.982 8.342 1.00 95.06 113 VAL A C 1
ATOM 868 O O . VAL A 1 113 ? -5.645 -1.877 7.808 1.00 95.06 113 VAL A O 1
ATOM 871 N N . ARG A 1 114 ? -5.200 -0.627 9.613 1.00 92.88 114 ARG A N 1
ATOM 872 C CA . ARG A 1 114 ? -6.099 -1.355 10.524 1.00 92.88 114 ARG A CA 1
ATOM 873 C C . ARG A 1 114 ? -7.387 -0.601 10.810 1.00 92.88 114 ARG A C 1
ATOM 875 O O . ARG A 1 114 ? -7.439 0.634 10.806 1.00 92.88 114 ARG A O 1
ATOM 882 N N . GLN A 1 115 ? -8.437 -1.357 11.121 1.00 90.06 115 GLN A N 1
ATOM 883 C CA . GLN A 1 115 ? -9.686 -0.786 11.609 1.00 90.06 115 GLN A CA 1
ATOM 884 C C . GLN A 1 115 ? -9.520 -0.329 13.065 1.00 90.06 115 GLN A C 1
ATOM 886 O O . GLN A 1 115 ? -9.061 -1.083 13.916 1.00 90.06 115 GLN A O 1
ATOM 891 N N . GLY A 1 116 ? -9.905 0.913 13.367 1.00 86.19 116 GLY A N 1
ATOM 892 C CA . GLY A 1 116 ? -9.959 1.414 14.748 1.00 86.19 116 GLY A CA 1
ATOM 893 C C . GLY A 1 116 ? -8.618 1.796 15.387 1.00 86.19 116 GLY A C 1
ATOM 894 O O . GLY A 1 116 ? -8.628 2.277 16.516 1.00 86.19 116 GLY A O 1
ATOM 895 N N . SER A 1 117 ? -7.491 1.650 14.681 1.00 90.25 117 SER A N 1
ATOM 896 C CA . SER A 1 117 ? -6.175 2.132 15.121 1.00 90.25 117 SER A CA 1
ATOM 897 C C . SER A 1 117 ? -5.489 2.939 14.028 1.00 90.25 117 SER A C 1
ATOM 899 O O . SER A 1 117 ? -5.477 2.518 12.872 1.00 90.25 117 SER A O 1
ATOM 901 N N . ASN A 1 118 ? -4.898 4.080 14.387 1.00 92.25 118 ASN A N 1
ATOM 902 C CA . ASN A 1 118 ? -4.101 4.908 13.472 1.00 92.25 118 ASN A CA 1
ATOM 903 C C . ASN A 1 118 ? -2.682 4.367 13.271 1.00 92.25 118 ASN A C 1
ATOM 905 O O . ASN A 1 118 ? -1.827 5.038 12.703 1.00 92.25 118 ASN A O 1
ATOM 909 N N . THR A 1 119 ? -2.425 3.161 13.755 1.00 91.25 119 THR A N 1
ATOM 910 C CA . THR A 1 119 ? -1.177 2.462 13.546 1.00 91.25 119 THR A CA 1
ATOM 911 C C . THR A 1 119 ? -1.158 1.801 12.170 1.00 91.25 119 THR A C 1
ATOM 913 O O . THR A 1 119 ? -2.042 1.009 11.829 1.00 91.25 119 THR A O 1
ATOM 916 N N . VAL A 1 120 ? -0.121 2.110 11.401 1.00 91.75 120 VAL A N 1
ATOM 917 C CA . VAL A 1 120 ? 0.164 1.526 10.091 1.00 91.75 120 VAL A CA 1
ATOM 918 C C . VAL A 1 120 ? 1.393 0.636 10.220 1.00 91.75 120 VAL A C 1
ATOM 920 O O . VAL A 1 120 ? 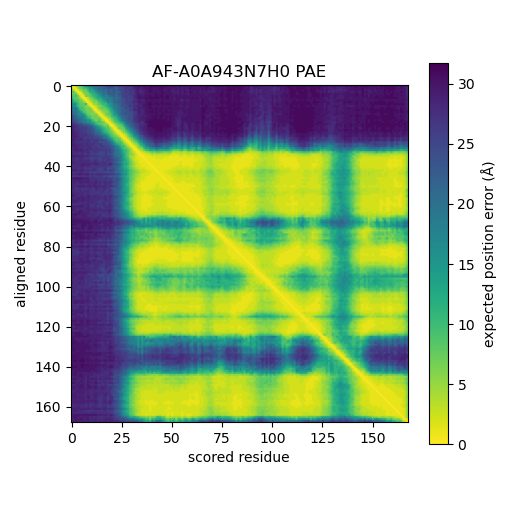2.334 0.987 10.930 1.00 91.75 120 VAL A O 1
ATOM 923 N N . THR A 1 121 ? 1.380 -0.516 9.551 1.00 92.44 121 THR A N 1
ATOM 924 C CA . THR A 1 121 ? 2.541 -1.413 9.485 1.00 92.44 121 THR A CA 1
ATOM 925 C C . THR A 1 121 ? 3.073 -1.444 8.063 1.00 92.44 121 THR A C 1
ATOM 927 O O . THR A 1 121 ? 2.309 -1.721 7.147 1.00 92.44 121 THR A O 1
ATOM 930 N N . THR A 1 122 ? 4.361 -1.187 7.876 1.00 91.06 122 THR A N 1
ATOM 931 C CA . THR A 1 122 ? 5.042 -1.316 6.588 1.00 91.06 122 THR A CA 1
ATOM 932 C C . THR A 1 122 ? 6.013 -2.484 6.646 1.00 91.06 122 THR A C 1
ATOM 934 O O . THR A 1 122 ? 6.918 -2.494 7.474 1.00 91.06 122 THR A O 1
ATOM 937 N N . GLU A 1 123 ? 5.830 -3.458 5.766 1.00 89.62 123 GLU A N 1
ATOM 938 C CA . GLU A 1 123 ? 6.730 -4.590 5.562 1.00 89.62 123 GLU A CA 1
ATOM 939 C C . GLU A 1 123 ? 7.517 -4.363 4.271 1.00 89.62 123 GLU A C 1
ATOM 941 O O . GLU A 1 123 ? 6.921 -4.262 3.201 1.00 89.62 123 GLU A O 1
ATOM 946 N N . VAL A 1 124 ? 8.846 -4.282 4.356 1.00 85.19 124 VAL A N 1
ATOM 947 C CA . VAL A 1 124 ? 9.714 -4.231 3.170 1.00 85.19 124 VAL A CA 1
ATOM 948 C C . VAL A 1 124 ? 10.087 -5.653 2.768 1.00 85.19 124 VAL A C 1
ATOM 950 O O . VAL A 1 124 ? 10.632 -6.417 3.572 1.00 85.19 124 VAL A O 1
ATOM 953 N N . LEU A 1 125 ? 9.816 -6.009 1.515 1.00 80.38 125 LEU A N 1
ATOM 954 C CA . LEU A 1 125 ? 10.128 -7.333 1.002 1.00 80.38 125 LEU A CA 1
ATOM 955 C C . LEU A 1 125 ? 11.609 -7.425 0.642 1.00 80.38 125 LEU A C 1
ATOM 957 O O . LEU A 1 125 ? 12.216 -6.544 0.041 1.00 80.38 125 LEU A O 1
ATOM 961 N N . SER A 1 126 ? 12.230 -8.504 1.103 1.00 61.25 126 SER A N 1
ATOM 962 C CA . SER A 1 126 ? 13.688 -8.663 1.088 1.00 61.25 126 SER A CA 1
ATOM 963 C C . SER A 1 126 ? 14.211 -9.066 -0.290 1.00 61.25 126 SER A C 1
ATOM 965 O O . SER A 1 126 ? 15.352 -8.753 -0.629 1.00 61.25 126 SER A O 1
ATOM 967 N N . ASP A 1 127 ? 13.364 -9.722 -1.084 1.00 61.75 127 ASP A N 1
ATOM 968 C CA . ASP A 1 127 ? 13.698 -10.246 -2.410 1.00 61.75 127 ASP A CA 1
ATOM 969 C C . ASP A 1 127 ? 13.898 -9.130 -3.451 1.00 61.75 127 ASP A C 1
ATOM 971 O O . ASP A 1 127 ? 14.509 -9.360 -4.491 1.00 61.75 127 ASP A O 1
ATOM 975 N N . THR A 1 128 ? 13.453 -7.904 -3.153 1.00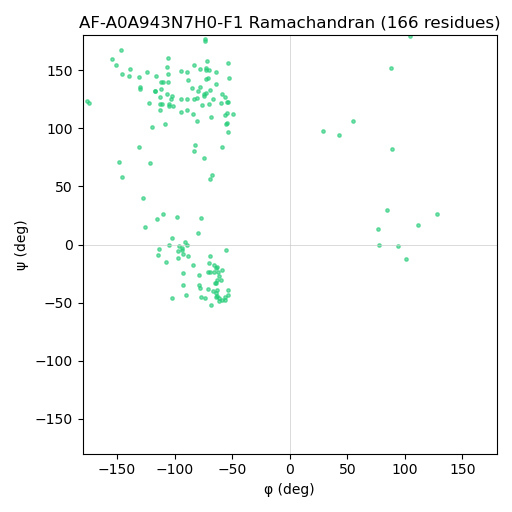 57.09 128 THR A N 1
ATOM 976 C CA . THR A 1 128 ? 13.599 -6.722 -4.020 1.00 57.09 128 THR A CA 1
ATOM 977 C C . THR A 1 128 ? 14.787 -5.833 -3.675 1.00 57.09 128 THR A C 1
ATOM 979 O O . THR A 1 128 ? 15.071 -4.872 -4.389 1.00 57.09 128 THR A O 1
ATOM 982 N N . LEU A 1 129 ? 15.506 -6.126 -2.590 1.00 59.16 129 LEU A N 1
ATOM 983 C CA . LEU A 1 129 ? 16.751 -5.440 -2.265 1.00 59.16 129 LEU A CA 1
ATOM 984 C C . LEU A 1 129 ? 17.896 -6.083 -3.060 1.00 59.16 129 LEU A C 1
ATOM 986 O O . LEU A 1 129 ? 18.591 -6.979 -2.566 1.00 59.16 129 LEU A O 1
ATOM 990 N N . GLU A 1 130 ? 18.087 -5.627 -4.302 1.00 53.25 130 GLU A N 1
ATOM 991 C CA . GLU A 1 130 ? 19.220 -6.018 -5.149 1.00 53.25 130 GLU A CA 1
ATOM 992 C C . GLU A 1 130 ? 20.539 -5.872 -4.361 1.00 53.25 130 GLU A C 1
ATOM 994 O O . GLU A 1 130 ? 20.947 -4.781 -3.967 1.00 53.25 130 GLU A O 1
ATOM 999 N N . GLY A 1 131 ? 21.193 -7.003 -4.071 1.00 48.88 131 GLY A N 1
ATOM 1000 C CA . GLY A 1 131 ? 22.459 -7.065 -3.328 1.00 48.88 131 GLY A CA 1
ATOM 1001 C C . GLY A 1 131 ? 22.364 -7.458 -1.846 1.00 48.88 131 GLY A C 1
ATOM 1002 O O . GLY A 1 131 ? 23.387 -7.822 -1.265 1.00 48.88 131 GLY A O 1
ATOM 1003 N N . VAL A 1 132 ? 21.174 -7.478 -1.234 1.00 45.62 132 VAL A N 1
ATOM 1004 C CA . VAL A 1 132 ? 21.012 -7.863 0.187 1.00 45.62 132 VAL A CA 1
ATOM 1005 C C . VAL A 1 132 ? 20.697 -9.356 0.337 1.00 45.62 132 VAL A C 1
ATOM 1007 O O . VAL A 1 132 ? 21.231 -10.009 1.238 1.00 45.62 132 VAL A O 1
ATOM 1010 N N . GLY A 1 133 ? 19.948 -9.937 -0.608 1.00 42.47 133 GLY A N 1
ATOM 1011 C CA . GLY A 1 133 ? 19.595 -11.365 -0.604 1.00 42.47 133 GLY A CA 1
ATOM 1012 C C . GLY A 1 133 ? 20.793 -12.326 -0.676 1.00 42.47 133 GLY A C 1
ATOM 1013 O O . GLY A 1 133 ? 20.736 -13.429 -0.141 1.00 42.47 133 GLY A O 1
ATOM 1014 N N . SER A 1 134 ? 21.925 -11.905 -1.259 1.00 44.47 134 SER A N 1
ATOM 1015 C CA . SER A 1 134 ? 23.141 -12.738 -1.319 1.00 44.47 134 SER A CA 1
ATOM 1016 C C . SER A 1 134 ? 24.007 -12.666 -0.054 1.00 44.47 134 SER A C 1
ATOM 1018 O O . SER A 1 134 ? 24.875 -13.522 0.125 1.00 44.47 134 SER A O 1
ATOM 1020 N N . PHE A 1 135 ? 23.826 -11.655 0.801 1.00 41.47 135 PHE A N 1
ATOM 1021 C CA . PHE A 1 135 ? 24.652 -11.457 1.999 1.00 41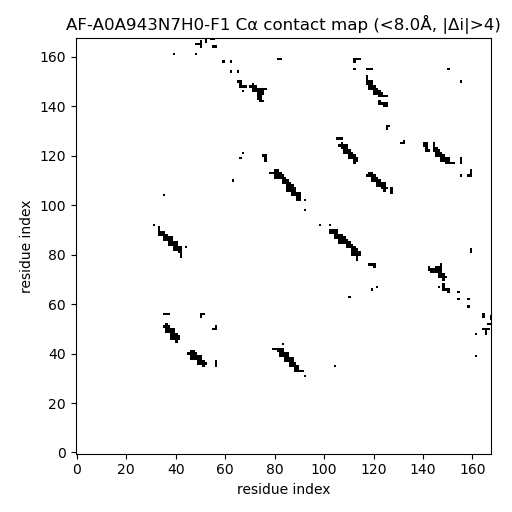.47 135 PHE A CA 1
ATOM 1022 C C . PHE A 1 135 ? 24.050 -12.117 3.243 1.00 41.47 135 PHE A C 1
ATOM 1024 O O . PHE A 1 135 ? 24.763 -12.440 4.193 1.00 41.47 135 PHE A O 1
ATOM 1031 N N . VAL A 1 136 ? 22.733 -12.314 3.241 1.00 44.41 136 VAL A N 1
ATOM 1032 C CA . VAL A 1 136 ? 21.968 -12.688 4.424 1.00 44.41 136 VAL A CA 1
ATOM 1033 C C . VAL A 1 136 ? 21.077 -13.868 4.049 1.00 44.41 136 VAL A C 1
ATOM 1035 O O . VAL A 1 136 ? 19.917 -13.700 3.699 1.00 44.41 136 VAL A O 1
ATOM 1038 N N . GLY A 1 137 ? 21.639 -15.081 4.100 1.00 41.44 137 GLY A N 1
ATOM 1039 C CA . GLY A 1 137 ? 20.911 -16.349 3.944 1.00 41.44 137 GLY A CA 1
ATOM 1040 C C . GLY A 1 137 ? 19.985 -16.630 5.130 1.00 41.44 137 GLY A C 1
ATOM 1041 O O . GLY A 1 137 ? 20.145 -17.634 5.820 1.00 41.44 137 GLY A O 1
ATOM 1042 N N . VAL A 1 138 ? 19.079 -15.699 5.419 1.00 42.75 138 VAL A N 1
ATOM 1043 C CA . VAL A 1 138 ? 18.186 -15.732 6.572 1.00 42.75 138 VAL A CA 1
ATOM 1044 C C . VAL A 1 138 ? 16.762 -15.751 6.038 1.00 42.75 138 VAL A C 1
ATOM 1046 O O . VAL A 1 138 ? 16.216 -14.725 5.640 1.00 42.75 138 VAL A O 1
ATOM 1049 N N . GLU A 1 139 ? 16.157 -16.937 6.025 1.00 44.69 139 GLU A N 1
ATOM 1050 C CA . GLU A 1 139 ? 14.702 -17.061 5.956 1.00 44.69 139 GLU A CA 1
ATOM 1051 C C . GLU A 1 139 ? 14.103 -16.227 7.108 1.00 44.69 139 GLU A C 1
ATOM 1053 O O . GLU A 1 139 ? 14.459 -16.433 8.269 1.00 44.69 139 GLU A O 1
ATOM 1058 N N . GLY A 1 140 ? 13.227 -15.260 6.804 1.00 48.09 140 GLY A N 1
ATOM 1059 C CA . GLY A 1 140 ? 12.512 -14.476 7.826 1.00 48.09 140 GLY A CA 1
ATOM 1060 C C . GLY A 1 140 ? 12.875 -12.990 7.957 1.00 48.09 140 GLY A C 1
ATOM 1061 O O . GLY A 1 140 ? 12.502 -12.371 8.953 1.00 48.09 140 GLY A O 1
ATOM 1062 N N . LEU A 1 141 ? 13.543 -12.385 6.968 1.00 54.12 141 LEU A N 1
ATOM 1063 C CA . LEU A 1 141 ? 13.800 -10.935 6.947 1.00 54.12 141 LEU A CA 1
ATOM 1064 C C . LEU A 1 141 ? 12.529 -10.071 6.856 1.00 54.12 141 LEU A C 1
ATOM 1066 O O . LEU A 1 141 ? 12.575 -8.922 7.287 1.00 54.12 141 LEU A O 1
ATOM 1070 N N . GLY A 1 142 ? 11.396 -10.618 6.396 1.00 53.28 142 GLY A N 1
ATOM 1071 C CA . GLY A 1 142 ? 10.112 -9.900 6.381 1.00 53.28 142 GLY A CA 1
ATOM 1072 C C . GLY A 1 142 ? 9.744 -9.346 7.761 1.00 53.28 142 GLY A C 1
ATOM 1073 O O . GLY A 1 142 ? 9.451 -8.164 7.897 1.00 53.28 142 GLY A O 1
ATOM 1074 N N . GLY A 1 143 ? 9.924 -10.136 8.828 1.00 59.62 143 GLY A N 1
ATOM 1075 C CA . GLY A 1 143 ? 9.705 -9.668 10.204 1.00 59.62 143 GLY A CA 1
ATOM 1076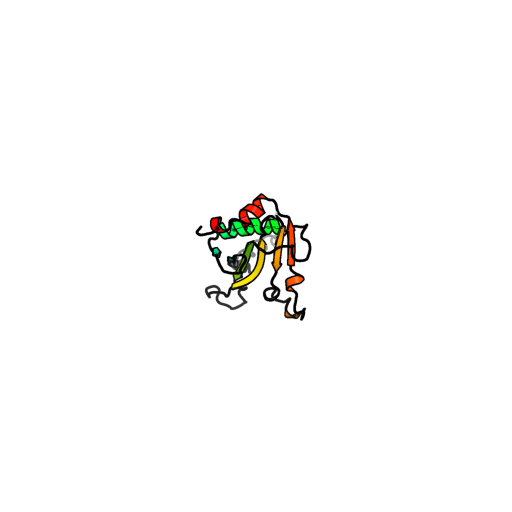 C C . GLY A 1 143 ? 10.758 -8.674 10.716 1.00 59.62 143 GLY A C 1
ATOM 1077 O O . GLY A 1 143 ? 10.461 -7.893 11.617 1.00 59.62 143 GLY A O 1
ATOM 1078 N N . LEU A 1 144 ? 11.973 -8.682 10.151 1.00 67.31 144 LEU A N 1
ATOM 1079 C CA . LEU A 1 144 ? 13.047 -7.744 10.508 1.00 67.31 144 LEU A CA 1
ATOM 1080 C C . LEU A 1 144 ? 12.826 -6.365 9.873 1.00 67.31 144 LEU A C 1
ATOM 1082 O O . LEU A 1 144 ? 13.096 -5.345 10.506 1.00 67.31 144 LEU A O 1
ATOM 1086 N N . LEU A 1 145 ? 12.324 -6.348 8.638 1.00 82.62 145 LEU A N 1
ATOM 1087 C CA . LEU A 1 145 ? 12.015 -5.141 7.875 1.00 82.62 145 LEU A CA 1
ATOM 1088 C C . LEU A 1 145 ? 10.527 -4.771 7.948 1.00 82.62 145 LEU A C 1
ATOM 1090 O O . LEU A 1 145 ? 10.004 -4.087 7.070 1.00 82.62 145 LEU A O 1
ATOM 1094 N N . THR A 1 146 ? 9.852 -5.235 8.999 1.00 87.06 146 THR A N 1
ATOM 1095 C CA . THR A 1 146 ? 8.518 -4.772 9.357 1.00 87.06 146 THR A CA 1
ATOM 1096 C C . THR A 1 146 ? 8.633 -3.657 10.384 1.00 87.06 146 THR A C 1
ATOM 1098 O O . THR A 1 146 ? 9.222 -3.833 11.455 1.00 87.06 146 THR A O 1
ATOM 1101 N N . PHE A 1 147 ? 8.019 -2.529 10.066 1.00 87.44 147 PHE A N 1
ATOM 1102 C CA . PHE A 1 147 ? 7.983 -1.337 10.891 1.00 87.44 147 PHE A CA 1
ATOM 1103 C C . PHE A 1 147 ? 6.546 -0.938 11.151 1.00 87.44 147 PHE A C 1
ATOM 1105 O O . PHE A 1 147 ? 5.671 -1.123 10.310 1.00 87.44 147 PHE A O 1
ATOM 1112 N N . THR A 1 148 ? 6.307 -0.348 12.304 1.00 90.12 148 THR A N 1
ATOM 1113 C CA . THR A 1 148 ? 4.997 0.112 12.715 1.00 90.12 148 THR A CA 1
ATOM 1114 C C . THR A 1 148 ? 5.100 1.550 13.190 1.00 90.12 148 THR A C 1
ATOM 1116 O O . THR A 1 148 ? 5.987 1.887 13.965 1.00 90.12 148 THR A O 1
ATOM 1119 N N . ALA A 1 149 ? 4.184 2.403 12.744 1.00 89.56 149 ALA A N 1
ATOM 1120 C CA . ALA A 1 149 ? 4.156 3.807 13.124 1.00 89.56 149 ALA A CA 1
ATOM 1121 C C . ALA A 1 149 ? 2.722 4.281 13.357 1.00 89.56 149 ALA A C 1
ATOM 1123 O O . ALA A 1 149 ? 1.786 3.858 12.673 1.00 89.56 149 ALA A O 1
ATOM 1124 N N . GLU A 1 150 ? 2.543 5.178 14.323 1.00 90.38 150 GLU A N 1
ATOM 1125 C CA . GLU A 1 150 ? 1.288 5.904 14.488 1.00 90.38 150 GLU A CA 1
ATOM 1126 C C . GLU A 1 150 ? 1.264 7.107 13.543 1.00 90.38 150 GLU A C 1
ATOM 1128 O O . GLU A 1 150 ? 2.163 7.950 13.564 1.00 90.38 150 GLU A O 1
ATOM 1133 N N . VAL A 1 151 ? 0.224 7.196 12.714 1.00 90.00 151 VAL A N 1
ATOM 1134 C CA . VAL A 1 151 ? 0.048 8.301 11.767 1.00 90.00 151 VAL A CA 1
ATOM 1135 C C . VAL A 1 151 ? -1.040 9.270 12.224 1.00 90.00 151 VAL A C 1
ATOM 1137 O O . VAL A 1 151 ? -1.916 8.904 13.015 1.00 90.00 151 VAL A O 1
ATOM 1140 N N . PRO A 1 152 ? -1.052 10.513 11.707 1.00 92.06 152 PRO A N 1
ATOM 1141 C CA . PRO A 1 152 ? -2.179 11.409 11.908 1.00 92.06 152 PRO A CA 1
ATOM 1142 C C . PRO A 1 152 ? -3.496 10.744 11.507 1.00 92.06 152 PRO A C 1
ATOM 1144 O O . PRO A 1 152 ? -3.572 10.021 10.513 1.00 92.06 152 PRO A O 1
ATOM 1147 N N . ARG A 1 153 ? -4.559 11.040 12.258 1.00 92.50 153 ARG A N 1
ATOM 1148 C CA . ARG A 1 153 ? -5.892 10.484 11.999 1.00 92.50 153 ARG A CA 1
ATOM 1149 C C . ARG A 1 153 ? -6.361 10.716 10.561 1.00 92.50 153 ARG A C 1
ATOM 1151 O O . ARG A 1 153 ? -6.945 9.816 9.985 1.00 92.50 153 ARG A O 1
ATOM 1158 N N . GLU A 1 154 ? -6.084 11.889 9.999 1.00 93.81 154 GLU A N 1
ATOM 1159 C CA . GLU A 1 154 ? -6.391 12.216 8.601 1.00 93.81 154 GLU A CA 1
ATOM 1160 C C . GLU A 1 154 ? -5.750 11.218 7.628 1.00 93.81 154 GLU A C 1
ATOM 1162 O O . GLU A 1 154 ? -6.439 10.677 6.770 1.00 93.81 154 GLU A O 1
ATOM 1167 N N . THR A 1 155 ? -4.460 10.910 7.811 1.00 93.44 155 THR A N 1
ATOM 1168 C CA . THR A 1 155 ? -3.745 9.914 7.004 1.00 93.44 155 THR A CA 1
ATOM 1169 C C . THR A 1 155 ? -4.372 8.532 7.155 1.00 93.44 155 THR A C 1
ATOM 1171 O O . THR A 1 155 ? -4.617 7.855 6.161 1.00 93.44 155 THR A O 1
ATOM 1174 N N . ALA A 1 156 ? -4.663 8.114 8.391 1.00 93.56 156 ALA A N 1
ATOM 1175 C CA . ALA A 1 156 ? -5.282 6.817 8.640 1.00 93.56 156 ALA A CA 1
ATOM 1176 C C . ALA A 1 156 ? -6.695 6.725 8.042 1.00 93.56 156 ALA A C 1
ATOM 1178 O O . ALA A 1 156 ? -7.044 5.701 7.473 1.00 93.56 156 ALA A O 1
ATOM 1179 N N . ASP A 1 157 ? -7.508 7.776 8.164 1.00 95.38 157 ASP A N 1
ATOM 1180 C CA . ASP A 1 157 ? -8.868 7.816 7.625 1.00 95.38 157 ASP A CA 1
ATOM 1181 C C . ASP A 1 157 ? -8.849 7.801 6.086 1.00 95.38 157 ASP A C 1
ATOM 1183 O O . ASP A 1 157 ? -9.625 7.055 5.492 1.00 95.38 157 ASP A O 1
ATOM 1187 N N . ALA A 1 15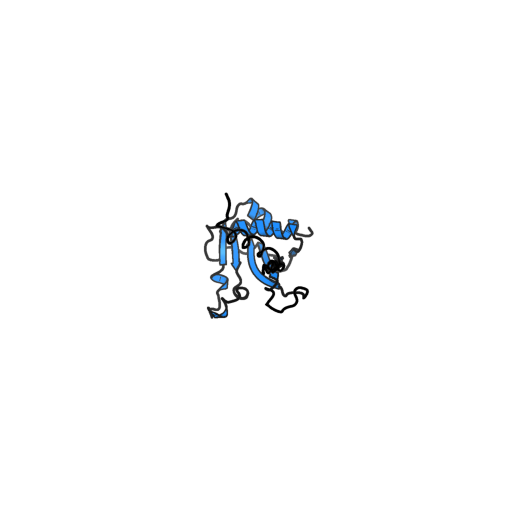8 ? -7.915 8.516 5.443 1.00 95.56 158 ALA A N 1
ATOM 1188 C CA . ALA A 1 158 ? -7.723 8.454 3.993 1.00 95.56 158 ALA A CA 1
ATOM 1189 C C . ALA A 1 158 ? -7.328 7.040 3.530 1.00 95.56 158 ALA A C 1
ATOM 1191 O O . ALA A 1 158 ? -7.961 6.457 2.655 1.00 95.56 158 ALA A O 1
ATOM 1192 N N . LEU A 1 159 ? -6.349 6.420 4.190 1.00 95.31 159 LEU A N 1
ATOM 1193 C CA . LEU A 1 159 ? -5.923 5.053 3.878 1.00 95.31 159 LEU A CA 1
ATOM 1194 C C . LEU A 1 159 ? -6.966 3.970 4.248 1.00 95.31 159 LEU A C 1
ATOM 1196 O O . LEU A 1 159 ? -6.809 2.803 3.898 1.00 95.31 159 LEU A O 1
ATOM 1200 N N . ARG A 1 160 ? -8.037 4.317 4.972 1.00 96.25 160 ARG A N 1
ATOM 1201 C CA . ARG A 1 160 ? -9.179 3.421 5.236 1.00 96.25 160 ARG A CA 1
ATOM 1202 C C . ARG A 1 160 ? -10.318 3.578 4.228 1.00 96.25 160 ARG A C 1
ATOM 1204 O O . ARG A 1 160 ? -11.287 2.825 4.320 1.00 96.25 160 ARG A O 1
ATOM 1211 N N . ASP A 1 161 ? -10.223 4.508 3.284 1.00 96.38 161 ASP A N 1
ATOM 1212 C CA . ASP A 1 161 ? -11.205 4.687 2.214 1.00 96.38 161 ASP A CA 1
ATOM 1213 C C . ASP A 1 161 ? -10.539 4.539 0.836 1.00 96.38 161 ASP A C 1
ATOM 1215 O O . ASP A 1 161 ? -10.356 5.520 0.114 1.00 96.38 161 ASP A O 1
ATOM 1219 N N . PRO A 1 162 ? -10.128 3.316 0.448 1.00 95.38 162 PRO A N 1
ATOM 1220 C CA . PRO A 1 162 ? -9.370 3.099 -0.783 1.00 95.38 162 PRO A CA 1
ATOM 1221 C C . PRO A 1 162 ? -10.158 3.416 -2.058 1.00 95.38 162 PRO A C 1
ATOM 1223 O O . PRO A 1 162 ? -9.557 3.620 -3.110 1.00 95.38 162 PRO A O 1
ATOM 1226 N N . ALA A 1 163 ? -11.490 3.491 -1.979 1.00 95.62 163 ALA A N 1
ATOM 1227 C CA . ALA A 1 163 ? -12.337 3.829 -3.116 1.00 95.62 163 ALA A CA 1
ATOM 1228 C C . ALA A 1 163 ? -12.062 5.243 -3.657 1.00 95.62 163 ALA A C 1
ATOM 1230 O O . ALA A 1 163 ? -12.320 5.489 -4.831 1.00 95.62 163 ALA A O 1
ATOM 1231 N N . GLN A 1 164 ? -11.508 6.151 -2.844 1.00 95.12 164 GLN A N 1
ATOM 1232 C CA . GLN A 1 164 ? -11.137 7.496 -3.296 1.00 95.12 164 GLN A CA 1
ATOM 1233 C C . GLN A 1 164 ? -10.006 7.493 -4.336 1.00 95.12 164 GLN A C 1
ATOM 1235 O O . GLN A 1 164 ? -9.909 8.421 -5.129 1.00 95.12 164 GLN A O 1
ATOM 1240 N N . PHE A 1 165 ? -9.186 6.437 -4.357 1.00 94.25 165 PHE A N 1
ATOM 1241 C CA . PHE A 1 165 ? -8.089 6.263 -5.313 1.00 94.25 165 PHE A CA 1
ATOM 1242 C C . PHE A 1 165 ? -8.513 5.449 -6.545 1.00 94.25 165 PHE A C 1
ATOM 1244 O O . PHE A 1 165 ? -7.725 5.250 -7.468 1.00 94.25 165 PHE A O 1
ATOM 1251 N N . ALA A 1 166 ? -9.747 4.935 -6.565 1.00 85.75 166 ALA A N 1
ATOM 1252 C CA . ALA A 1 166 ? -10.244 4.100 -7.646 1.00 85.75 166 ALA A CA 1
ATOM 1253 C C . ALA A 1 166 ? -10.767 4.963 -8.807 1.00 85.75 166 ALA A C 1
ATOM 1255 O O . ALA A 1 166 ? -11.820 5.590 -8.699 1.00 85.75 166 ALA A O 1
ATOM 1256 N N . GLY A 1 167 ? -10.074 4.928 -9.948 1.00 68.62 167 GLY A N 1
ATOM 1257 C CA . GLY A 1 167 ? -10.553 5.521 -11.203 1.00 68.62 167 GLY A CA 1
ATOM 1258 C C . GLY A 1 167 ? -10.278 7.015 -11.386 1.00 68.62 167 GLY A C 1
ATOM 1259 O O . GLY A 1 167 ? -11.081 7.681 -12.045 1.00 68.62 167 GLY A O 1
ATOM 1260 N N . ALA A 1 168 ? -9.187 7.521 -10.804 1.00 54.56 168 ALA A N 1
ATOM 1261 C CA . ALA A 1 168 ? -8.573 8.772 -11.251 1.00 54.56 168 ALA A CA 1
ATOM 1262 C C . ALA A 1 168 ? -8.001 8.622 -12.672 1.00 54.56 168 ALA A C 1
ATOM 1264 O O . ALA A 1 168 ? -7.587 7.488 -13.014 1.00 54.56 168 ALA A O 1
#

Mean predicted aligned error: 13.29 Å

Nearest PDB structures (foldseek):
  4u9c-assembly1_B  TM=2.917E-01  e=2.447E-01  Neisseria meningitidis CU385
  7jrd-assembly1_A-2  TM=2.848E-01  e=5.195E-01  Neisseria meningitidis MC58
  6k6m-assembly1_A  TM=3.303E-01  e=3.511E+00  Human immunodeficiency virus
  3v0r-assembly1_A  TM=1.751E-01  e=8.370E+00  Alternaria alternata

Solvent-accessible surface area (backbone atoms only — not comparable to full-atom values): 10256 Å² total; per-residue (Å²): 133,88,82,91,81,84,86,75,74,79,64,70,76,73,72,80,81,80,84,77,94,71,76,66,86,68,83,65,73,70,73,74,80,67,55,65,33,37,41,31,21,39,64,86,68,47,81,76,45,77,29,70,35,67,67,45,39,52,53,51,50,60,46,51,60,63,39,73,42,103,76,52,42,82,32,80,64,88,76,72,46,48,30,34,41,34,37,32,30,41,55,82,86,57,96,89,60,66,87,88,55,90,68,59,69,43,66,42,35,37,43,33,31,37,76,96,45,44,49,35,29,40,33,38,41,54,89,60,42,86,78,50,58,84,76,49,91,54,92,66,49,47,63,72,42,15,30,24,19,80,37,58,62,68,52,40,55,52,65,70,44,65,69,82,47,59,83,101

pLDDT: mean 76.65, std 20.36, range [33.59, 98.0]

Secondary structure (DSSP, 8-state):
-------SSSSSSSSSSSS-------------PPPEEEEEEETTS-EEEEE--HHHHHHHHHHHHHHS-TTPEESPPSS-EEEEEEEEEEPPPPTTS-TTSPPPEEEEEEEEEETT--EEEEEE-GGGSTTTTTT---TTHHHHSEEEEE--HHHHHHHT-GGGGTT-

Foldseek 3Di:
DDDDDDPPPVVVVPVPPPDDPPPDPPPPPVQPPKAKWKFKAALVRHTDATFRPPVLRVVLVVLVVQFPDPPWDAFDDDDGFGMKIWMWIFDGDDPPDDPPDDTDIDGAKIWGAHPPAQKIKIFGDQVRPVPRCVVDVDDPCRRVRIIIGRGPPVSNVVVNCCVVSHPD